Protein AF-A0AAD7EPQ6-F1 (afdb_monomer)

Mean predicted aligned error: 10.12 Å

Sequence (137 aa):
PHADTSFTVAHSDVWVNGLWFTSLMLSLTTALLAVLAKQWLRQYSSFIAGSARERALIRQFRYVSFDKWGVQLIIGLLPAILHLSLFLFMAGLAVFLYALNHTIATVVASIAGCLLGTYIMTIVLPILAIGCPYRTP

InterPro domains:
  IPR045338 Domain of unknown function DUF6535 [PF20153] (4-98)

Organism: NCBI:txid1033008

Foldseek 3Di:
DDPPPPPDDDPLVVLLVVLLVLLVVLLVVLVVLVVVLVVVVVVLPPDDDDDPVVVVVSVVVVVVVCVVVVSVVSNVCSVVSNVVSVLSNLVSVLSVVVVVPVVVSVVSVVVSVVVVVVVVCVVCVVVVDVDDPPPDD

Radius of gyration: 23.03 Å; Cα contacts (8 Å, |Δi|>4): 67; chains: 1; bounding box: 44×51×75 Å

Secondary structure (DSSP, 8-state):
----------HHHHHHHHHHHHHHHHHHHHHHHHHHHHHHHHHHTS---S-HHHHHHHHHHHHHHHHHTTHHHHHHHHHHHHHHHHHHHHHHHHHHHHHH-HHHHHHHHHHHHHHHHHHHHHHHHHHH-TT-TT---

Solvent-accessible surface area (backbone atoms only — not comparable to full-atom values): 7707 Å² total; per-residue (Å²): 135,85,81,82,77,74,84,74,76,57,69,65,57,58,51,29,50,51,29,39,54,50,16,48,53,38,37,50,52,31,53,52,52,50,52,52,50,52,50,52,51,51,66,69,65,52,87,79,86,73,55,75,67,54,55,50,52,50,52,50,53,50,51,55,48,34,62,75,68,42,52,60,56,54,62,65,42,36,62,56,47,36,51,50,17,53,52,35,34,51,52,21,50,28,59,54,28,47,78,75,38,56,71,60,16,51,56,54,44,50,55,51,49,52,54,49,50,56,52,50,44,68,65,47,48,66,74,77,35,97,81,48,88,81,65,75,131

Structure (mmCIF, N/CA/C/O backbone):
data_AF-A0AAD7EPQ6-F1
#
_entry.id   AF-A0AAD7EPQ6-F1
#
loop_
_atom_site.group_PDB
_atom_site.id
_atom_site.type_symbol
_atom_site.label_atom_id
_atom_site.label_alt_id
_atom_site.label_comp_id
_atom_site.label_asym_id
_atom_site.label_entity_id
_atom_site.label_seq_id
_atom_site.pdbx_PDB_ins_code
_atom_site.Cartn_x
_atom_site.Cartn_y
_atom_site.Cartn_z
_atom_site.occupancy
_atom_site.B_iso_or_equiv
_atom_site.auth_seq_id
_atom_site.auth_comp_id
_atom_site.auth_asym_id
_atom_site.auth_atom_id
_atom_site.pdbx_PDB_model_num
ATOM 1 N N . PRO A 1 1 ? 22.090 29.165 -37.213 1.00 44.59 1 PRO A N 1
ATOM 2 C CA . PRO A 1 1 ? 21.056 28.118 -37.055 1.00 44.59 1 PRO A CA 1
ATOM 3 C C . PRO A 1 1 ? 21.104 27.550 -35.630 1.00 44.59 1 PRO A C 1
ATOM 5 O O . PRO A 1 1 ? 21.937 26.703 -35.330 1.00 44.59 1 PRO A O 1
ATOM 8 N N . HIS A 1 2 ? 20.275 28.094 -34.739 1.00 51.00 2 HIS A N 1
ATOM 9 C CA . HIS A 1 2 ? 20.080 27.528 -33.407 1.00 51.00 2 HIS A CA 1
ATOM 10 C C . HIS A 1 2 ? 19.144 26.332 -33.566 1.00 51.00 2 HIS A C 1
ATOM 12 O O . HIS A 1 2 ? 17.988 26.493 -33.945 1.00 51.00 2 HIS A O 1
ATOM 18 N N . ALA A 1 3 ? 19.684 25.126 -33.408 1.00 56.03 3 ALA A N 1
ATOM 19 C CA . ALA A 1 3 ? 18.868 23.930 -33.320 1.00 56.03 3 ALA A CA 1
ATOM 20 C C . ALA A 1 3 ? 18.212 23.942 -31.938 1.00 56.03 3 ALA A C 1
ATOM 22 O O . ALA A 1 3 ? 18.872 23.655 -30.941 1.00 56.03 3 ALA A O 1
ATOM 23 N N . ASP A 1 4 ? 16.935 24.311 -31.882 1.00 56.75 4 ASP A N 1
ATOM 24 C CA . ASP A 1 4 ? 16.113 24.103 -30.697 1.00 56.75 4 ASP A CA 1
ATOM 25 C C . ASP A 1 4 ? 15.931 22.593 -30.516 1.00 56.75 4 ASP A C 1
ATOM 27 O O . ASP A 1 4 ? 15.044 21.962 -31.096 1.00 56.75 4 ASP A O 1
ATOM 31 N N . THR A 1 5 ? 16.815 21.978 -29.733 1.00 57.34 5 THR A N 1
ATOM 32 C CA . THR A 1 5 ? 16.608 20.629 -29.207 1.00 57.34 5 THR A CA 1
ATOM 33 C C . THR A 1 5 ? 15.467 20.709 -28.206 1.00 57.34 5 THR A C 1
ATOM 35 O O . THR A 1 5 ? 15.680 20.930 -27.013 1.00 57.34 5 THR A O 1
ATOM 38 N N . SER A 1 6 ? 14.239 20.598 -28.707 1.00 59.88 6 SER A N 1
ATOM 39 C CA . SER A 1 6 ? 13.060 20.438 -27.867 1.00 59.88 6 SER A CA 1
ATOM 40 C C . SER A 1 6 ? 13.285 19.233 -26.948 1.00 59.88 6 SER A C 1
ATOM 42 O O . SER A 1 6 ? 13.433 18.094 -27.388 1.00 59.88 6 SER A O 1
ATOM 44 N N . PHE A 1 7 ? 13.397 19.505 -25.647 1.00 62.28 7 PHE A N 1
ATOM 45 C CA . PHE A 1 7 ? 13.463 18.478 -24.616 1.00 62.28 7 PHE A CA 1
ATOM 46 C C . PHE A 1 7 ? 12.108 17.766 -24.571 1.00 62.28 7 PHE A C 1
ATOM 48 O O . PHE A 1 7 ? 11.176 18.203 -23.898 1.00 62.28 7 PHE A O 1
ATOM 55 N N . THR A 1 8 ? 11.978 16.679 -25.323 1.00 63.88 8 THR A N 1
ATOM 56 C CA . THR A 1 8 ? 10.817 15.791 -25.239 1.00 63.88 8 THR A CA 1
ATOM 57 C C . THR A 1 8 ? 11.029 14.844 -24.067 1.00 63.88 8 THR A C 1
ATOM 59 O O . THR A 1 8 ? 11.850 13.932 -24.142 1.00 63.88 8 THR A O 1
ATOM 62 N N . VAL A 1 9 ? 10.313 15.073 -22.965 1.00 68.19 9 VAL A N 1
ATOM 63 C CA . VAL A 1 9 ? 10.252 14.108 -21.858 1.00 68.19 9 VAL A CA 1
ATOM 64 C C . VAL A 1 9 ? 9.681 12.805 -22.413 1.00 68.19 9 VAL A C 1
ATOM 66 O O . VAL A 1 9 ? 8.633 12.822 -23.064 1.00 68.19 9 VAL A O 1
ATOM 69 N N . ALA A 1 10 ? 10.357 11.678 -22.186 1.00 79.00 10 ALA A N 1
ATOM 70 C CA . ALA A 1 10 ? 9.831 10.394 -22.617 1.00 79.00 10 ALA A CA 1
ATOM 71 C C . ALA A 1 10 ? 8.501 10.147 -21.892 1.00 79.00 10 ALA A C 1
ATOM 73 O O . ALA A 1 10 ? 8.413 10.282 -20.673 1.00 79.00 10 ALA A O 1
ATOM 74 N N . HIS A 1 11 ? 7.442 9.790 -22.626 1.00 79.69 11 HIS A N 1
ATOM 75 C CA . HIS A 1 11 ? 6.121 9.554 -22.029 1.00 79.69 11 HIS A CA 1
ATOM 76 C C . HIS A 1 11 ? 6.175 8.546 -20.865 1.00 79.69 11 HIS A C 1
ATOM 78 O O . HIS A 1 11 ? 5.432 8.696 -19.897 1.00 79.69 11 HIS A O 1
ATOM 84 N N . SER A 1 12 ? 7.084 7.566 -20.924 1.00 82.94 12 SER A N 1
ATOM 85 C CA . SER A 1 12 ? 7.366 6.617 -19.841 1.00 82.94 12 SER A CA 1
ATOM 86 C C . SER A 1 12 ? 7.728 7.296 -18.521 1.00 82.94 12 SER A C 1
ATOM 88 O O . SER A 1 12 ? 7.265 6.856 -17.473 1.00 82.94 12 SER A O 1
ATOM 90 N N . ASP A 1 13 ? 8.490 8.387 -18.557 1.00 86.75 13 ASP A N 1
ATOM 91 C CA . ASP A 1 13 ? 8.983 9.066 -17.357 1.00 86.75 13 ASP A CA 1
ATOM 92 C C . ASP A 1 13 ? 7.839 9.755 -16.614 1.00 86.75 13 ASP A C 1
ATOM 94 O O . ASP A 1 13 ? 7.785 9.733 -15.384 1.00 86.75 13 ASP A O 1
ATOM 98 N N . VAL A 1 14 ? 6.877 10.318 -17.351 1.00 89.94 14 VAL A N 1
ATOM 99 C CA . VAL A 1 14 ? 5.667 10.915 -16.766 1.00 89.94 14 VAL A CA 1
ATOM 100 C C . VAL A 1 14 ? 4.832 9.844 -16.063 1.00 89.94 14 VAL A C 1
ATOM 102 O O . VAL A 1 14 ? 4.399 10.050 -14.929 1.00 89.94 14 VAL A O 1
ATOM 105 N N . TRP A 1 15 ? 4.650 8.680 -16.694 1.00 89.88 15 TRP A N 1
ATOM 106 C CA . TRP A 1 15 ? 3.910 7.560 -16.105 1.00 89.88 15 TRP A CA 1
ATOM 107 C C . TRP A 1 15 ? 4.598 6.987 -14.864 1.00 89.88 15 TRP A C 1
ATOM 109 O O . TRP A 1 15 ? 3.935 6.788 -13.847 1.00 89.88 15 TRP A O 1
ATOM 119 N N . VAL A 1 16 ? 5.915 6.760 -14.913 1.00 92.81 16 VAL A N 1
ATOM 120 C CA . VAL A 1 16 ? 6.694 6.245 -13.772 1.00 92.81 16 VAL A CA 1
ATOM 121 C C . VAL A 1 16 ? 6.594 7.197 -12.584 1.00 92.81 16 VAL A C 1
ATOM 123 O O . VAL A 1 16 ? 6.219 6.774 -11.490 1.00 92.81 16 VAL A O 1
ATOM 126 N N . ASN A 1 17 ? 6.845 8.490 -12.803 1.00 93.44 17 ASN A N 1
ATOM 127 C CA . ASN A 1 17 ? 6.755 9.490 -11.741 1.00 93.44 17 ASN A CA 1
ATOM 128 C C . ASN A 1 17 ? 5.329 9.611 -11.195 1.00 93.44 17 ASN A C 1
ATOM 130 O O . ASN A 1 17 ? 5.140 9.641 -9.980 1.00 93.44 17 ASN A O 1
ATOM 134 N N . GLY A 1 18 ? 4.315 9.622 -12.065 1.00 94.25 18 GLY A N 1
ATOM 135 C CA . GLY A 1 18 ? 2.912 9.662 -11.651 1.00 94.25 18 GLY A CA 1
ATOM 136 C C . GLY A 1 18 ? 2.526 8.473 -10.767 1.00 94.25 18 GLY A C 1
ATOM 137 O O . GLY A 1 18 ? 1.927 8.660 -9.704 1.00 94.25 18 GLY A O 1
ATOM 138 N N . LEU A 1 19 ? 2.919 7.256 -11.157 1.00 93.81 19 LEU A N 1
ATOM 139 C CA . LEU A 1 19 ? 2.677 6.033 -10.384 1.00 93.81 19 LEU A CA 1
ATOM 140 C C . LEU A 1 19 ? 3.395 6.070 -9.032 1.00 93.81 19 LEU A C 1
ATOM 142 O O . LEU A 1 19 ? 2.786 5.775 -8.001 1.00 93.81 19 LEU A O 1
ATOM 146 N N . TRP A 1 20 ? 4.661 6.486 -9.013 1.00 96.44 20 TRP A N 1
ATOM 147 C CA . TRP A 1 20 ? 5.441 6.590 -7.783 1.00 96.44 20 TRP A CA 1
ATOM 148 C C . TRP A 1 20 ? 4.888 7.643 -6.827 1.00 96.44 20 TRP A C 1
ATOM 150 O O . TRP A 1 20 ? 4.614 7.311 -5.675 1.00 96.44 20 TRP A O 1
ATOM 160 N N . PHE A 1 21 ? 4.632 8.873 -7.274 1.00 96.19 21 PHE A N 1
ATOM 161 C CA . PHE A 1 21 ? 4.069 9.906 -6.398 1.00 96.19 21 PHE A CA 1
ATOM 162 C C . PHE A 1 21 ? 2.698 9.512 -5.852 1.00 96.19 21 PHE A C 1
ATOM 164 O O . PHE A 1 21 ? 2.448 9.681 -4.659 1.00 96.19 21 PHE A O 1
ATOM 171 N N . THR A 1 22 ? 1.841 8.912 -6.680 1.00 96.81 22 THR A N 1
ATOM 172 C CA . THR A 1 22 ? 0.535 8.409 -6.230 1.00 96.81 22 THR A CA 1
ATOM 173 C C . THR A 1 22 ? 0.702 7.319 -5.171 1.00 96.81 22 THR A C 1
ATOM 175 O O . THR A 1 22 ? 0.070 7.385 -4.117 1.00 96.81 22 THR A O 1
ATOM 178 N N . SER A 1 23 ? 1.596 6.348 -5.395 1.00 97.44 23 SER A N 1
ATOM 179 C CA . SER A 1 23 ? 1.881 5.296 -4.409 1.00 97.44 23 SER A CA 1
ATOM 180 C C . SER A 1 23 ? 2.396 5.865 -3.081 1.00 97.44 23 SER A C 1
ATOM 182 O O . SER A 1 23 ? 1.931 5.483 -2.006 1.00 97.44 23 SER A O 1
ATOM 184 N N . LEU A 1 24 ? 3.289 6.854 -3.132 1.00 97.06 24 LEU A N 1
ATOM 185 C CA . LEU A 1 24 ? 3.827 7.509 -1.945 1.00 97.06 24 LEU A CA 1
ATOM 186 C C . LEU A 1 24 ? 2.737 8.270 -1.187 1.00 97.06 24 LEU A C 1
ATOM 188 O O . LEU A 1 24 ? 2.600 8.089 0.020 1.00 97.06 24 LEU A O 1
ATOM 192 N N . MET A 1 25 ? 1.903 9.051 -1.874 1.00 98.00 25 MET A N 1
ATOM 193 C CA . MET A 1 25 ? 0.797 9.772 -1.234 1.00 98.00 25 MET A CA 1
ATOM 194 C C . MET A 1 25 ? -0.198 8.825 -0.557 1.00 98.00 25 MET A C 1
ATOM 196 O O . MET A 1 25 ? -0.615 9.076 0.577 1.00 98.00 25 MET A O 1
ATOM 200 N N . LEU A 1 26 ? -0.547 7.712 -1.208 1.00 96.56 26 LEU A N 1
ATOM 201 C CA . LEU A 1 26 ? -1.437 6.700 -0.634 1.00 96.56 26 LEU A CA 1
ATOM 202 C C . LEU A 1 26 ? -0.819 6.014 0.590 1.00 96.56 26 LEU A C 1
ATOM 204 O O . LEU A 1 26 ? -1.497 5.859 1.608 1.00 96.56 26 LEU A O 1
ATOM 208 N N . SER A 1 27 ? 0.461 5.639 0.529 1.00 97.75 27 SER A N 1
ATOM 209 C CA . SER A 1 27 ? 1.153 5.006 1.662 1.00 97.75 27 SER A CA 1
ATOM 210 C C . SER A 1 27 ? 1.280 5.948 2.863 1.00 97.75 27 SER A C 1
ATOM 212 O O . SER A 1 27 ? 0.986 5.544 3.988 1.00 97.75 27 SER A O 1
ATOM 214 N N . LEU A 1 28 ? 1.611 7.224 2.636 1.00 97.56 28 LEU A N 1
ATOM 215 C CA . LEU A 1 28 ? 1.683 8.244 3.685 1.00 97.56 28 LEU A CA 1
ATOM 216 C C . LEU A 1 28 ? 0.313 8.517 4.307 1.00 97.56 28 LEU A C 1
ATOM 218 O O . LEU A 1 28 ? 0.190 8.563 5.530 1.00 97.56 28 LEU A O 1
ATOM 222 N N . THR A 1 29 ? -0.724 8.634 3.478 1.00 96.38 29 THR A N 1
ATOM 223 C CA . THR A 1 29 ? -2.106 8.804 3.945 1.00 96.38 29 THR A CA 1
ATOM 224 C C . THR A 1 29 ? -2.534 7.611 4.795 1.00 96.38 29 THR A C 1
ATOM 226 O O . THR A 1 29 ? -3.091 7.781 5.879 1.00 96.38 29 THR A O 1
ATOM 229 N N . THR A 1 30 ? -2.207 6.395 4.357 1.00 96.56 30 THR A N 1
ATOM 230 C CA . THR A 1 30 ? -2.490 5.172 5.115 1.00 96.56 30 THR A CA 1
ATOM 231 C C . THR A 1 30 ? -1.743 5.146 6.445 1.00 96.56 30 THR A C 1
ATOM 233 O O . THR A 1 30 ? -2.339 4.845 7.476 1.00 96.56 30 THR A O 1
ATOM 236 N N . ALA A 1 31 ? -0.456 5.500 6.460 1.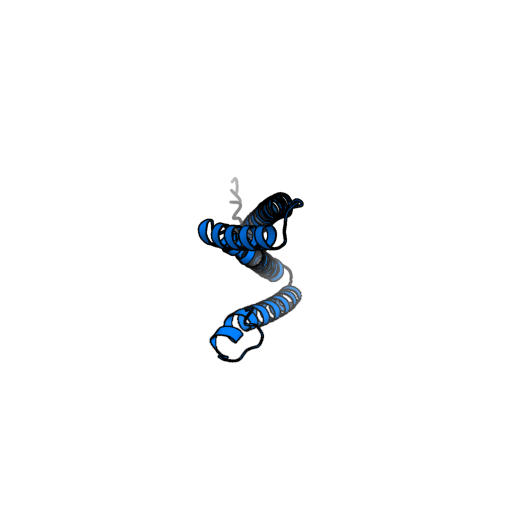00 96.81 31 ALA A N 1
ATOM 237 C CA . ALA A 1 31 ? 0.333 5.566 7.686 1.00 96.81 31 ALA A CA 1
ATOM 238 C C . ALA A 1 31 ? -0.243 6.589 8.678 1.00 96.81 31 ALA A C 1
ATOM 240 O O . ALA A 1 31 ? -0.385 6.286 9.864 1.00 96.81 31 ALA A O 1
ATOM 241 N N . LEU A 1 32 ? -0.642 7.769 8.194 1.00 95.69 32 LEU A N 1
ATOM 242 C CA . LEU A 1 32 ? -1.274 8.803 9.010 1.00 95.69 32 LEU A CA 1
ATOM 243 C C . LEU A 1 32 ? -2.589 8.307 9.623 1.00 95.69 32 LEU A C 1
ATOM 245 O O . LEU A 1 32 ? -2.780 8.389 10.838 1.00 95.69 32 LEU A O 1
ATOM 249 N N . LEU A 1 33 ? -3.475 7.742 8.802 1.00 92.75 33 LEU A N 1
ATOM 250 C CA . LEU A 1 33 ? -4.751 7.198 9.263 1.00 92.75 33 LEU A CA 1
ATOM 251 C C . LEU A 1 33 ? -4.554 6.025 10.236 1.00 92.75 33 LEU A C 1
ATOM 253 O O . LEU A 1 33 ? -5.285 5.921 11.218 1.00 92.75 33 LEU A O 1
ATOM 257 N N . ALA A 1 34 ? -3.540 5.179 10.034 1.00 92.56 34 ALA A N 1
ATOM 258 C CA . ALA A 1 34 ? -3.198 4.097 10.955 1.00 92.56 34 ALA A CA 1
ATOM 259 C C . ALA A 1 34 ? -2.731 4.622 12.321 1.00 92.56 34 ALA A C 1
ATOM 261 O O . ALA A 1 34 ? -3.105 4.074 13.361 1.00 92.56 34 ALA A O 1
ATOM 262 N N . VAL A 1 35 ? -1.945 5.702 12.343 1.00 94.94 35 VAL A N 1
ATOM 263 C CA . VAL A 1 35 ? -1.530 6.364 13.588 1.00 94.94 35 VAL A CA 1
ATOM 264 C C . VAL A 1 35 ? -2.738 6.953 14.316 1.00 94.94 35 VAL A C 1
ATOM 266 O O . VAL A 1 35 ? -2.881 6.709 15.517 1.00 94.94 35 VAL A O 1
ATOM 269 N N . LEU A 1 36 ? -3.629 7.654 13.608 1.00 90.38 36 LEU A N 1
ATOM 270 C CA . LEU A 1 36 ? -4.869 8.196 14.179 1.00 90.38 36 LEU A CA 1
ATOM 271 C C . LEU A 1 36 ? -5.766 7.082 14.729 1.00 90.38 36 LE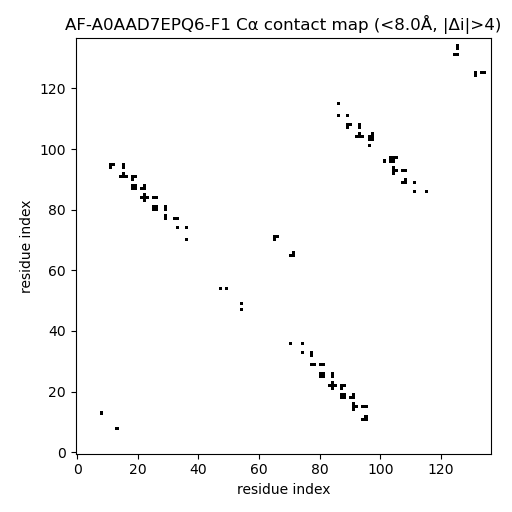U A C 1
ATOM 273 O O . LEU A 1 36 ? -6.176 7.135 15.887 1.00 90.38 36 LEU A O 1
ATOM 277 N N . ALA A 1 37 ? -5.976 6.013 13.962 1.00 87.69 37 ALA A N 1
ATOM 278 C CA . ALA A 1 37 ? -6.728 4.846 14.408 1.00 87.69 37 ALA A CA 1
ATOM 279 C C . ALA A 1 37 ? -6.123 4.220 15.671 1.00 87.69 37 ALA A C 1
ATOM 281 O O . ALA A 1 37 ? -6.837 3.899 16.623 1.00 87.69 37 ALA A O 1
ATOM 282 N N . LYS A 1 38 ? -4.792 4.099 15.734 1.00 85.31 38 LYS A N 1
ATOM 283 C CA . LYS A 1 38 ? -4.086 3.605 16.923 1.00 85.31 38 LYS A CA 1
ATOM 284 C C . LYS A 1 38 ? -4.255 4.534 18.128 1.00 85.31 38 LYS A C 1
ATOM 286 O O . LYS A 1 38 ? -4.278 4.054 19.262 1.00 85.31 38 LYS A O 1
ATOM 291 N N . GLN A 1 39 ? -4.328 5.847 17.917 1.00 87.62 39 GLN A N 1
ATOM 292 C CA . GLN A 1 39 ? -4.602 6.818 18.981 1.00 87.62 39 GLN A CA 1
ATOM 293 C C . GLN A 1 39 ? -6.040 6.685 19.489 1.00 87.62 39 GLN A C 1
ATOM 295 O O . GLN A 1 39 ? -6.235 6.566 20.698 1.00 87.62 39 GLN A O 1
ATOM 300 N N . TRP A 1 40 ? -7.026 6.600 18.591 1.00 83.44 40 TRP A N 1
ATOM 301 C CA . TRP A 1 40 ? -8.427 6.374 18.955 1.00 83.44 40 TRP A CA 1
ATOM 302 C C . TRP A 1 40 ? -8.600 5.081 19.747 1.00 83.44 40 TRP A C 1
ATOM 304 O O . TRP A 1 40 ? -9.212 5.095 20.811 1.00 83.44 40 TRP A O 1
ATOM 314 N N . LEU A 1 41 ? -7.999 3.980 19.282 1.00 79.44 41 LEU A N 1
ATOM 315 C CA . LEU A 1 41 ? -8.052 2.686 19.964 1.00 79.44 41 LEU A CA 1
ATOM 316 C C . LEU A 1 41 ? -7.432 2.737 21.362 1.00 79.44 41 LEU A C 1
ATOM 318 O O . LEU A 1 41 ? -8.009 2.172 22.287 1.00 79.44 41 LEU A O 1
ATOM 322 N N . ARG A 1 42 ? -6.300 3.433 21.532 1.00 81.06 42 ARG A N 1
ATOM 323 C CA . ARG A 1 42 ? -5.656 3.607 22.844 1.00 81.06 42 ARG A CA 1
ATOM 324 C C . ARG A 1 42 ? -6.497 4.431 23.808 1.00 81.06 42 ARG A C 1
ATOM 326 O O . ARG A 1 42 ? -6.653 4.025 24.956 1.00 81.06 42 ARG A O 1
ATOM 333 N N . GLN A 1 43 ? -7.052 5.550 23.344 1.00 77.06 43 GLN A N 1
ATOM 334 C CA . GLN A 1 43 ? -7.937 6.385 24.160 1.00 77.06 43 GLN A CA 1
ATOM 335 C C . GLN A 1 43 ? -9.182 5.604 24.580 1.00 77.06 43 GLN A C 1
ATOM 337 O O . GLN A 1 43 ? -9.635 5.672 25.713 1.00 77.06 43 GLN A O 1
ATOM 342 N N . TYR A 1 44 ? -9.712 4.814 23.660 1.00 66.69 44 TYR A N 1
ATOM 343 C CA . TYR A 1 44 ? -10.884 3.993 23.877 1.00 66.69 44 TYR A CA 1
ATOM 344 C C . TYR A 1 44 ? -10.600 2.802 24.809 1.00 66.69 44 TYR A C 1
ATOM 346 O O . TYR A 1 44 ? -11.463 2.425 25.598 1.00 66.69 44 TYR A O 1
ATOM 354 N N . SER A 1 45 ? -9.401 2.206 24.772 1.00 65.94 45 SER A N 1
ATOM 355 C CA . SER A 1 45 ? -8.990 1.094 25.644 1.00 65.94 45 SER A CA 1
ATOM 356 C C . SER A 1 45 ? -8.498 1.513 27.030 1.00 65.94 45 SER A C 1
ATOM 358 O O . SER A 1 45 ? -8.065 0.640 27.782 1.00 65.94 45 SER A O 1
ATOM 360 N N . SER A 1 46 ? -8.530 2.803 27.377 1.00 73.56 46 SER A N 1
ATOM 361 C CA . SER A 1 46 ? -8.159 3.254 28.720 1.00 73.56 46 SER A CA 1
ATOM 362 C C . SER A 1 46 ? -8.989 2.526 29.783 1.00 73.56 46 SER A C 1
ATOM 364 O O . SER A 1 46 ? -10.168 2.237 29.566 1.00 73.56 46 SER A O 1
ATOM 366 N N . PHE A 1 47 ? -8.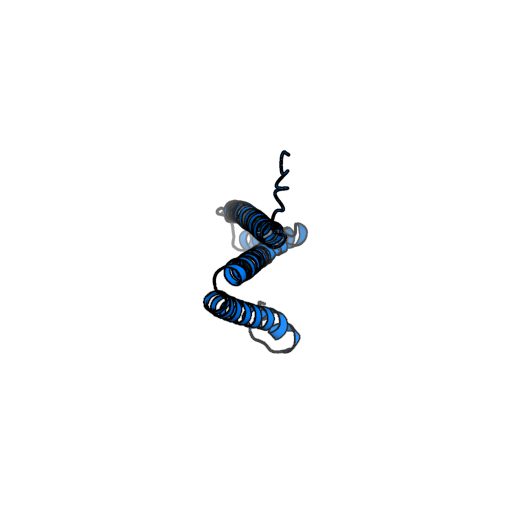356 2.203 30.910 1.00 59.84 47 PHE A N 1
ATOM 367 C CA . PHE A 1 47 ? -8.900 1.335 31.953 1.00 59.84 47 PHE A CA 1
ATOM 368 C C . PHE A 1 47 ? -10.298 1.778 32.415 1.00 59.84 47 PHE A C 1
ATOM 370 O O . PHE A 1 47 ? -10.499 2.927 32.801 1.00 59.84 47 PHE A O 1
ATOM 377 N N . ILE A 1 48 ? -11.257 0.850 32.394 1.00 62.25 48 ILE A N 1
ATOM 378 C CA . ILE A 1 48 ? -12.620 1.069 32.889 1.00 62.25 48 ILE A CA 1
ATOM 379 C C . ILE A 1 48 ? -12.723 0.388 34.252 1.00 62.25 48 ILE A C 1
ATOM 381 O O . ILE A 1 48 ? -12.809 -0.840 34.333 1.00 62.25 48 ILE A O 1
ATOM 385 N N . ALA A 1 49 ? -12.707 1.181 35.322 1.00 62.38 49 ALA A N 1
ATOM 386 C CA . ALA A 1 49 ? -13.076 0.706 36.650 1.00 62.38 49 ALA A CA 1
ATOM 387 C C . ALA A 1 49 ? -14.598 0.476 36.701 1.00 62.38 49 ALA A C 1
ATOM 389 O O . ALA A 1 49 ? -15.360 1.297 36.198 1.00 62.38 49 ALA A O 1
ATOM 390 N N . GLY A 1 50 ? -15.042 -0.649 37.268 1.00 68.94 50 GLY A N 1
ATOM 391 C CA . GLY A 1 50 ? -16.469 -0.961 37.389 1.00 68.94 50 GLY A CA 1
ATOM 392 C C . GLY A 1 50 ? -16.779 -2.454 37.483 1.00 68.94 50 GLY A C 1
ATOM 393 O O . GLY A 1 50 ? -15.915 -3.315 37.278 1.00 68.94 50 GLY A O 1
ATOM 394 N N . SER A 1 51 ? -18.037 -2.759 37.788 1.00 80.38 51 SER A N 1
ATOM 395 C CA . SER A 1 51 ? -18.610 -4.105 37.891 1.00 80.38 51 SER A CA 1
ATOM 396 C C . SER A 1 51 ? -18.608 -4.856 36.547 1.00 80.38 51 SER A C 1
ATOM 398 O O . SER A 1 51 ? -18.481 -4.269 35.471 1.00 80.38 51 SER A O 1
ATOM 400 N N . ALA A 1 52 ? -18.778 -6.185 36.573 1.00 79.00 52 ALA A N 1
ATOM 401 C CA . ALA A 1 52 ? -18.828 -6.999 35.349 1.00 79.00 52 ALA A CA 1
ATOM 402 C C . ALA A 1 52 ? -19.925 -6.541 34.362 1.00 79.00 52 ALA A C 1
ATOM 404 O O . ALA A 1 52 ? -19.718 -6.575 33.148 1.00 79.00 52 ALA A O 1
ATOM 405 N N . ARG A 1 53 ? -21.056 -6.050 34.886 1.00 79.88 53 ARG A N 1
ATOM 406 C CA . ARG A 1 53 ? -22.180 -5.522 34.101 1.00 79.88 53 ARG A CA 1
ATOM 407 C C . ARG A 1 53 ? -21.831 -4.209 33.395 1.00 79.88 53 ARG A C 1
ATOM 409 O O . ARG A 1 53 ? -22.155 -4.054 32.221 1.00 79.88 53 ARG A O 1
ATOM 416 N N . GLU A 1 54 ? -21.129 -3.297 34.065 1.00 73.69 54 GLU A N 1
ATOM 417 C CA . GLU A 1 54 ? -20.676 -2.032 33.462 1.00 73.69 54 GLU A CA 1
ATOM 418 C C . GLU A 1 54 ? -19.654 -2.273 32.353 1.00 73.69 54 GLU A C 1
ATOM 420 O O . GLU A 1 54 ? -19.756 -1.677 31.282 1.00 73.69 54 GLU A O 1
ATOM 425 N N . ARG A 1 55 ? -18.728 -3.222 32.543 1.00 76.31 55 ARG A N 1
ATOM 426 C CA . ARG A 1 55 ? -17.774 -3.606 31.490 1.00 76.31 55 ARG A CA 1
ATOM 427 C C . ARG A 1 55 ? -18.473 -4.171 30.248 1.00 76.31 55 ARG A C 1
ATOM 429 O O . ARG A 1 55 ? -18.066 -3.851 29.131 1.00 76.31 55 ARG A O 1
ATOM 436 N N . ALA A 1 56 ? -19.525 -4.973 30.426 1.00 78.19 56 ALA A N 1
ATOM 437 C CA . ALA A 1 56 ? -20.308 -5.528 29.321 1.00 78.19 56 ALA A CA 1
ATOM 438 C C . ALA A 1 56 ? -21.099 -4.446 28.561 1.00 78.19 56 ALA A C 1
ATOM 440 O O . ALA A 1 56 ? -21.029 -4.389 27.334 1.00 78.19 56 ALA A O 1
ATOM 441 N N . LEU A 1 57 ? -21.782 -3.546 29.277 1.00 76.25 57 LEU A N 1
ATOM 442 C CA . LEU A 1 57 ? -22.527 -2.433 28.672 1.00 76.25 57 LEU A CA 1
ATOM 443 C C . LEU A 1 57 ? -21.611 -1.467 27.928 1.00 76.25 57 LEU A C 1
ATOM 445 O O . LEU A 1 57 ? -21.922 -1.064 26.809 1.00 76.25 57 LEU A O 1
ATOM 449 N N . ILE A 1 58 ? -20.459 -1.140 28.516 1.00 71.19 58 ILE A N 1
ATOM 450 C CA . ILE A 1 58 ? -19.492 -0.266 27.866 1.00 71.19 58 ILE A CA 1
ATOM 451 C C . ILE A 1 58 ? -18.975 -0.938 26.601 1.00 71.19 58 ILE A C 1
ATOM 453 O O . ILE A 1 58 ? -19.003 -0.281 25.576 1.00 71.19 58 ILE A O 1
ATOM 457 N N . ARG A 1 59 ? -18.613 -2.231 26.607 1.00 73.25 59 ARG A N 1
ATOM 458 C CA . ARG A 1 59 ? -18.199 -2.968 25.392 1.00 73.25 59 ARG A CA 1
ATOM 459 C C . ARG A 1 59 ? -19.273 -2.968 24.294 1.00 73.25 59 ARG A C 1
ATOM 461 O O . ARG A 1 59 ? -18.932 -2.777 23.129 1.00 73.25 59 ARG A O 1
ATOM 468 N N . GLN A 1 60 ? -20.545 -3.128 24.658 1.00 73.94 60 GLN A N 1
ATOM 469 C CA . GLN A 1 60 ? -21.677 -3.080 23.724 1.00 73.94 60 GLN A CA 1
ATOM 470 C C . GLN A 1 60 ? -21.851 -1.676 23.122 1.00 73.94 60 GLN A C 1
ATOM 472 O O . GLN A 1 60 ? -21.918 -1.525 21.906 1.00 73.94 60 GLN A O 1
ATOM 477 N N . PHE A 1 61 ? -21.856 -0.632 23.955 1.00 65.56 61 PHE A N 1
ATOM 478 C CA . PHE A 1 61 ? -21.954 0.766 23.514 1.00 65.56 61 PHE A CA 1
ATOM 479 C C . PHE A 1 61 ? -20.785 1.155 22.603 1.00 65.56 61 PHE A C 1
ATOM 481 O O . PHE A 1 61 ? -20.935 1.862 21.608 1.00 65.56 61 PHE A O 1
ATOM 488 N N . ARG A 1 62 ? -19.609 0.633 22.943 1.00 67.94 62 ARG A N 1
ATOM 489 C CA . ARG A 1 62 ? -18.347 0.737 22.224 1.00 67.94 62 ARG A CA 1
ATOM 490 C C . ARG A 1 62 ? -18.453 0.099 20.830 1.00 67.94 62 ARG A C 1
ATOM 492 O O . ARG A 1 62 ? -18.088 0.772 19.869 1.00 67.94 62 ARG A O 1
ATOM 499 N N . TYR A 1 63 ? -18.993 -1.111 20.706 1.00 69.06 63 TYR A N 1
ATOM 500 C CA . TYR A 1 63 ? -19.251 -1.768 19.418 1.00 69.06 63 TYR A CA 1
ATOM 501 C C . TYR A 1 63 ? -20.268 -0.991 18.565 1.00 69.06 63 TYR A C 1
ATOM 503 O O . TYR A 1 63 ? -19.981 -0.658 17.420 1.00 69.06 63 TYR A O 1
ATOM 511 N N . VAL A 1 64 ? -21.397 -0.585 19.158 1.00 68.81 64 VAL A N 1
ATOM 512 C CA . VAL A 1 64 ? -22.439 0.212 18.479 1.00 68.81 64 VAL A CA 1
ATOM 513 C C . VAL A 1 64 ? -21.901 1.564 18.000 1.00 68.81 64 VAL A C 1
ATOM 515 O O . VAL A 1 64 ? -22.244 2.030 16.918 1.00 68.81 64 VAL A O 1
ATOM 518 N N . SER A 1 65 ? -21.022 2.198 18.777 1.00 65.06 65 SER A N 1
ATOM 519 C CA . SER A 1 65 ? -20.371 3.449 18.377 1.00 65.06 65 SER A CA 1
ATOM 520 C C . SER A 1 65 ? -19.323 3.233 17.278 1.00 65.06 65 SER A C 1
ATOM 522 O O . SER A 1 65 ? -19.176 4.086 16.411 1.00 65.06 65 SER A O 1
ATOM 524 N N . PHE A 1 66 ? -18.611 2.104 17.271 1.00 67.25 66 PHE A N 1
ATOM 525 C CA . PHE A 1 66 ? -17.655 1.770 16.205 1.00 67.25 66 PHE A CA 1
ATOM 526 C C . PHE A 1 66 ? -18.334 1.534 14.855 1.00 67.25 66 PHE A C 1
ATOM 528 O O . PHE A 1 66 ? -17.795 1.956 13.830 1.00 67.25 66 PHE A O 1
ATOM 535 N N . ASP A 1 67 ? -19.515 0.919 14.881 1.00 68.06 67 ASP A N 1
ATOM 536 C CA . ASP A 1 67 ? -20.369 0.719 13.712 1.00 68.06 67 ASP A CA 1
ATOM 537 C C . ASP A 1 67 ? -20.968 2.053 13.230 1.00 68.06 67 ASP A C 1
ATOM 539 O O . ASP A 1 67 ? -20.791 2.448 12.079 1.00 68.06 67 ASP A O 1
ATOM 543 N N . LYS A 1 68 ? -21.543 2.841 14.151 1.00 72.44 68 LYS A N 1
ATOM 544 C CA . LYS A 1 68 ? -22.183 4.130 13.834 1.00 72.44 68 LYS A CA 1
ATOM 545 C C . LYS A 1 68 ? -21.237 5.167 13.215 1.00 72.44 68 LYS A C 1
ATOM 547 O O . LYS A 1 68 ? -21.679 5.978 12.407 1.00 72.44 68 LYS A O 1
ATOM 552 N N . TRP A 1 69 ? -19.962 5.174 13.607 1.00 69.50 69 TRP A N 1
ATOM 553 C CA . TRP A 1 69 ? -18.963 6.135 13.116 1.00 69.50 69 TRP A CA 1
ATOM 554 C C . TRP A 1 69 ? -18.046 5.566 12.019 1.00 69.50 69 TRP A C 1
ATOM 556 O O . TRP A 1 69 ? -17.125 6.254 11.583 1.00 69.50 69 TRP A O 1
ATOM 566 N N . GLY A 1 70 ? -18.258 4.320 11.576 1.00 76.00 70 GLY A N 1
ATOM 567 C CA . GLY A 1 70 ? -17.488 3.711 10.484 1.00 76.00 70 GLY A CA 1
ATOM 568 C C . GLY A 1 70 ? -15.998 3.496 10.781 1.00 76.00 70 GLY A C 1
ATOM 569 O O . GLY A 1 70 ? -15.212 3.256 9.866 1.00 76.00 70 GLY A O 1
ATOM 570 N N . VAL A 1 71 ? -15.572 3.553 12.047 1.00 78.81 71 VAL A N 1
ATOM 571 C CA . VAL A 1 71 ? -14.154 3.409 12.430 1.00 78.81 71 VAL A CA 1
ATOM 572 C C . VAL A 1 71 ? -13.623 2.025 12.048 1.00 78.81 71 VAL A C 1
ATOM 574 O O . VAL A 1 71 ? -12.482 1.896 11.609 1.00 78.81 71 VAL A O 1
ATOM 577 N N . GLN A 1 72 ? -14.463 0.992 12.147 1.00 77.25 72 GLN A N 1
ATOM 578 C CA . GLN A 1 72 ? -14.113 -0.365 11.726 1.00 77.25 72 GLN A CA 1
ATOM 579 C C . GLN A 1 72 ? -13.882 -0.463 10.211 1.00 77.25 72 GLN A C 1
ATOM 581 O O . GLN A 1 72 ? -12.962 -1.161 9.786 1.00 77.25 72 GLN A O 1
ATOM 586 N N . LEU A 1 73 ? -14.644 0.290 9.410 1.00 79.44 73 LEU A N 1
ATOM 587 C CA . LEU A 1 73 ? -14.436 0.385 7.966 1.00 79.44 73 LEU A CA 1
ATOM 588 C C . LEU A 1 73 ? -13.115 1.095 7.647 1.00 79.44 73 LEU A C 1
ATOM 590 O O . LEU A 1 73 ? -12.335 0.583 6.853 1.00 79.44 73 LEU A O 1
ATOM 594 N N . ILE A 1 74 ? -12.821 2.224 8.304 1.00 83.94 74 ILE A N 1
ATOM 595 C CA . ILE A 1 74 ? -11.552 2.949 8.117 1.00 83.94 74 ILE A CA 1
ATOM 596 C C . ILE A 1 74 ? -10.369 2.028 8.430 1.00 83.94 74 ILE A C 1
ATOM 598 O O . ILE A 1 74 ? -9.473 1.884 7.603 1.00 83.94 74 ILE A O 1
ATOM 602 N N . ILE A 1 75 ? -10.385 1.359 9.590 1.00 85.69 75 ILE A N 1
ATOM 603 C CA . ILE A 1 75 ? -9.309 0.449 10.012 1.00 85.69 75 ILE A CA 1
ATOM 604 C C . ILE A 1 75 ? -9.187 -0.748 9.064 1.00 85.69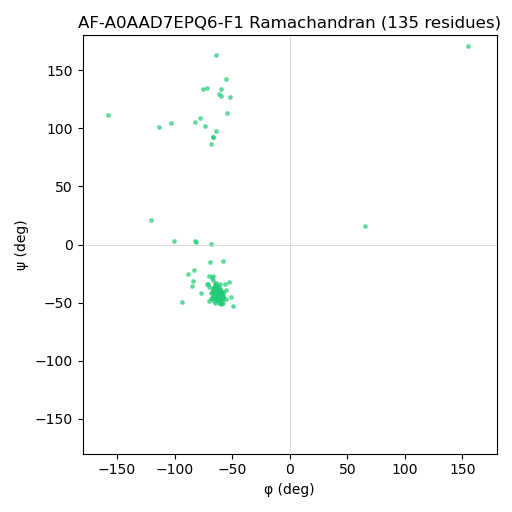 75 ILE A C 1
ATOM 606 O O . ILE A 1 75 ? -8.072 -1.145 8.733 1.00 85.69 75 ILE A O 1
ATOM 610 N N . GLY A 1 76 ? -10.313 -1.302 8.610 1.00 84.06 76 GLY A N 1
ATOM 611 C CA . GLY A 1 76 ? -10.344 -2.411 7.656 1.00 84.06 76 GLY A CA 1
ATOM 612 C C . GLY A 1 76 ?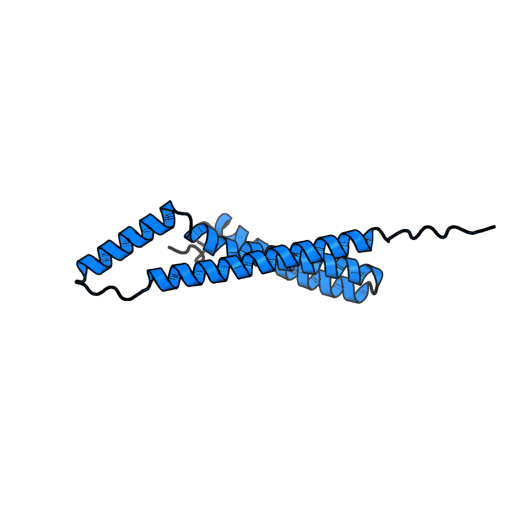 -9.845 -2.036 6.257 1.00 84.06 76 GLY A C 1
ATOM 613 O O . GLY A 1 76 ? -9.283 -2.884 5.569 1.00 84.06 76 GLY A O 1
ATOM 614 N N . LEU A 1 77 ? -9.993 -0.773 5.845 1.00 86.81 77 LEU A N 1
ATOM 615 C CA . LEU A 1 77 ? -9.517 -0.272 4.552 1.00 86.81 77 LEU A CA 1
ATOM 616 C C . LEU A 1 77 ? -8.034 0.111 4.555 1.00 86.81 77 LEU A C 1
ATOM 618 O O . LEU A 1 77 ? -7.423 0.098 3.488 1.00 86.81 77 LEU A O 1
ATOM 622 N N . LEU A 1 78 ? -7.430 0.404 5.716 1.00 90.94 78 LEU A N 1
ATOM 623 C CA . LEU A 1 78 ? -6.006 0.763 5.808 1.00 90.94 78 LEU A CA 1
ATOM 624 C C . LEU A 1 78 ? -5.097 -0.232 5.064 1.00 90.94 78 LEU A C 1
ATOM 626 O O . LEU A 1 78 ? -4.335 0.204 4.199 1.00 90.94 78 LEU A O 1
ATOM 630 N N . PRO A 1 79 ? -5.169 -1.557 5.311 1.00 89.94 79 PRO A N 1
ATOM 631 C CA . PRO A 1 79 ? -4.298 -2.499 4.616 1.00 89.94 79 PRO A CA 1
ATOM 632 C C . PRO A 1 79 ? -4.580 -2.538 3.113 1.00 89.94 79 PRO A C 1
ATOM 634 O O . PRO A 1 79 ? -3.654 -2.701 2.329 1.00 89.94 79 PRO A O 1
ATOM 637 N N . ALA A 1 80 ? -5.836 -2.362 2.690 1.00 88.75 80 ALA A N 1
ATOM 638 C CA . ALA A 1 80 ? -6.198 -2.360 1.275 1.00 88.75 80 ALA A CA 1
ATOM 639 C C . ALA A 1 80 ? -5.573 -1.172 0.528 1.00 88.75 80 ALA A C 1
ATOM 641 O O . ALA A 1 80 ? -4.979 -1.362 -0.533 1.00 88.75 80 ALA A O 1
ATOM 642 N N . ILE A 1 81 ? -5.631 0.034 1.105 1.00 91.25 81 ILE A N 1
ATOM 643 C CA . ILE A 1 81 ? -5.000 1.229 0.522 1.00 91.25 81 ILE A CA 1
ATOM 644 C C . ILE A 1 81 ? -3.472 1.060 0.486 1.00 91.25 81 ILE A C 1
ATOM 646 O O . ILE A 1 81 ? -2.838 1.400 -0.516 1.00 91.25 81 ILE A O 1
ATOM 650 N N . LEU A 1 82 ? -2.876 0.465 1.529 1.00 94.94 82 LEU A N 1
ATOM 651 C CA . LEU A 1 82 ? -1.442 0.168 1.549 1.00 94.94 82 LEU A CA 1
ATOM 652 C C . LEU A 1 82 ? -1.045 -0.821 0.445 1.00 94.94 82 LEU A C 1
ATOM 654 O O . LEU A 1 82 ? -0.091 -0.566 -0.287 1.00 94.94 82 LEU A O 1
ATOM 658 N N . HIS A 1 83 ? -1.775 -1.927 0.286 1.00 92.31 83 HIS A N 1
ATOM 659 C CA . HIS A 1 83 ? -1.501 -2.899 -0.774 1.00 92.31 83 HIS A CA 1
ATOM 660 C C . HIS A 1 83 ? -1.667 -2.278 -2.162 1.00 92.31 83 HIS A C 1
ATOM 662 O O . HIS A 1 83 ? -0.819 -2.487 -3.024 1.00 92.31 83 HIS A O 1
ATOM 668 N N . LEU A 1 84 ? -2.698 -1.454 -2.369 1.00 91.88 84 LEU A N 1
ATOM 669 C CA . LEU A 1 84 ? -2.868 -0.710 -3.616 1.00 91.88 84 LEU A CA 1
ATOM 670 C C . LEU A 1 84 ? -1.650 0.177 -3.908 1.00 91.88 84 LEU A C 1
ATOM 672 O O . LEU A 1 84 ? -1.140 0.167 -5.028 1.00 91.88 84 LEU A O 1
ATOM 676 N N . SER A 1 85 ? -1.143 0.895 -2.899 1.00 95.81 85 SER A N 1
ATOM 677 C CA . SER A 1 85 ? 0.069 1.708 -3.045 1.00 95.81 85 SER A CA 1
ATOM 678 C C . SER A 1 85 ? 1.289 0.869 -3.439 1.00 95.81 85 SER A C 1
ATOM 680 O O . SER A 1 85 ? 2.033 1.248 -4.341 1.00 95.81 85 SER A O 1
ATOM 682 N N . LEU A 1 86 ? 1.446 -0.318 -2.847 1.00 94.19 86 LEU A N 1
ATOM 683 C CA . LEU A 1 86 ? 2.520 -1.250 -3.179 1.00 94.19 86 LEU A CA 1
ATOM 684 C C . LEU A 1 86 ? 2.427 -1.731 -4.635 1.00 94.19 86 LEU A C 1
ATOM 686 O O . LEU A 1 86 ? 3.434 -1.741 -5.341 1.00 94.19 86 LEU A 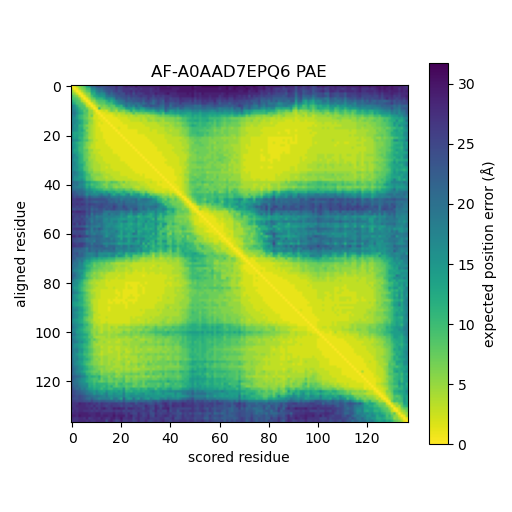O 1
ATOM 690 N N . PHE A 1 87 ? 1.232 -2.096 -5.106 1.00 92.81 87 PHE A N 1
ATOM 691 C CA . PHE A 1 87 ? 1.037 -2.539 -6.490 1.00 92.81 87 PHE A CA 1
ATOM 692 C C . PHE A 1 87 ? 1.272 -1.411 -7.502 1.00 92.81 87 PHE A C 1
ATOM 694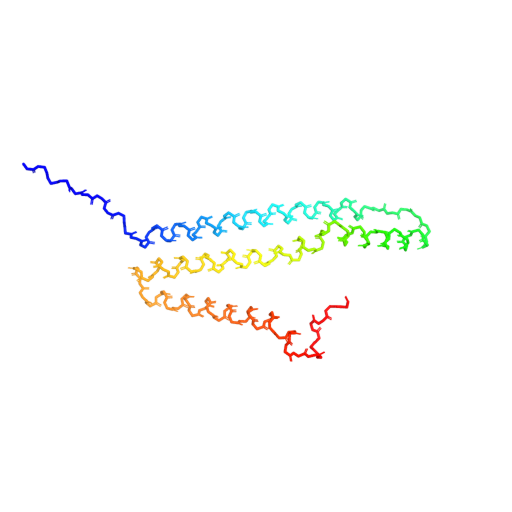 O O . PHE A 1 87 ? 1.902 -1.648 -8.531 1.00 92.81 87 PHE A O 1
ATOM 701 N N . LEU A 1 88 ? 0.849 -0.179 -7.195 1.00 93.25 88 LEU A N 1
ATOM 702 C CA . LEU A 1 88 ? 1.156 1.011 -8.002 1.00 93.25 88 LEU A CA 1
ATOM 703 C C . LEU A 1 88 ? 2.666 1.257 -8.101 1.00 93.25 88 LEU A C 1
ATOM 705 O O . LEU A 1 88 ? 3.183 1.499 -9.192 1.00 93.25 88 LEU A O 1
ATOM 709 N N . PHE A 1 89 ? 3.383 1.147 -6.979 1.00 94.69 89 PHE A N 1
ATOM 710 C CA . PHE A 1 89 ? 4.839 1.278 -6.952 1.00 94.69 89 PHE A CA 1
ATOM 711 C C . PHE A 1 89 ? 5.511 0.213 -7.822 1.00 94.69 89 PHE A C 1
ATOM 713 O O . PHE A 1 89 ? 6.391 0.522 -8.626 1.00 94.69 89 PHE A O 1
ATOM 720 N N . MET A 1 90 ? 5.057 -1.034 -7.700 1.00 92.38 90 MET A N 1
ATOM 721 C CA . MET A 1 90 ? 5.594 -2.160 -8.455 1.00 92.38 90 MET A CA 1
ATOM 722 C C . MET A 1 90 ? 5.326 -2.034 -9.961 1.00 92.38 90 MET A C 1
ATOM 724 O O . MET A 1 90 ? 6.199 -2.350 -10.766 1.00 92.38 90 MET A O 1
ATOM 728 N N . ALA A 1 91 ? 4.161 -1.512 -10.352 1.00 92.12 91 ALA A N 1
ATOM 729 C CA . ALA A 1 91 ? 3.854 -1.199 -11.745 1.00 92.12 91 ALA A CA 1
ATOM 730 C C . ALA A 1 91 ? 4.793 -0.114 -12.298 1.00 92.12 91 ALA A C 1
ATOM 732 O O . ALA A 1 91 ? 5.378 -0.297 -13.365 1.00 92.12 91 ALA A O 1
ATOM 733 N N . GLY A 1 92 ? 5.002 0.975 -11.549 1.00 92.25 92 GLY A N 1
ATOM 734 C CA . GLY A 1 92 ? 5.965 2.018 -11.921 1.00 92.25 92 GLY A CA 1
ATOM 735 C C . GLY A 1 92 ? 7.390 1.474 -12.039 1.00 92.25 92 GLY A C 1
ATOM 736 O O . GLY A 1 92 ? 8.092 1.778 -13.001 1.00 92.25 92 GLY A O 1
ATOM 737 N N . LEU A 1 93 ? 7.791 0.595 -11.114 1.00 92.31 93 LEU A N 1
ATOM 738 C CA . LEU A 1 93 ? 9.088 -0.079 -11.143 1.00 92.31 93 LEU A CA 1
ATOM 739 C C . LEU A 1 93 ? 9.241 -0.986 -12.374 1.00 92.31 93 LEU A C 1
ATOM 741 O O . LEU A 1 93 ? 10.289 -0.963 -13.010 1.00 92.31 93 LEU A O 1
ATOM 745 N N . ALA A 1 94 ? 8.211 -1.749 -12.745 1.00 90.81 94 ALA A N 1
ATOM 746 C CA . ALA A 1 94 ? 8.239 -2.603 -13.931 1.00 90.81 94 ALA A CA 1
ATOM 747 C C . ALA A 1 94 ? 8.361 -1.786 -15.229 1.00 90.81 94 ALA A C 1
ATOM 749 O O . ALA A 1 94 ? 9.161 -2.143 -16.090 1.00 90.81 94 ALA A O 1
ATOM 750 N N . VAL A 1 95 ? 7.625 -0.673 -15.353 1.00 90.38 95 VAL A N 1
ATOM 751 C CA . VAL A 1 95 ? 7.721 0.240 -16.510 1.00 90.38 95 VAL A CA 1
ATOM 752 C C . VAL A 1 95 ? 9.110 0.872 -16.594 1.00 90.38 95 VAL A C 1
ATOM 754 O O . VAL A 1 95 ? 9.711 0.891 -17.666 1.00 90.38 95 VAL A O 1
ATOM 757 N N . PHE A 1 96 ? 9.651 1.332 -15.464 1.00 90.88 96 PHE A N 1
ATOM 758 C CA . PHE A 1 96 ? 11.003 1.886 -15.393 1.00 90.88 96 PHE A CA 1
ATOM 759 C C . PHE A 1 96 ? 12.065 0.854 -15.796 1.00 90.88 96 PHE A C 1
ATOM 761 O O . PHE A 1 96 ? 12.924 1.119 -16.637 1.00 90.88 96 PHE A O 1
ATOM 768 N N . LEU A 1 97 ? 11.983 -0.355 -15.236 1.00 91.56 97 LEU A N 1
ATOM 769 C CA . LEU A 1 97 ? 12.920 -1.431 -15.539 1.00 91.56 97 LEU A CA 1
ATOM 770 C C . LEU A 1 97 ? 12.792 -1.922 -16.974 1.00 91.56 97 LEU A C 1
ATOM 772 O O . LEU A 1 97 ? 13.794 -2.340 -17.536 1.00 91.56 97 LEU A O 1
ATOM 776 N N . TYR A 1 98 ? 11.610 -1.867 -17.587 1.00 89.56 98 TYR A N 1
ATOM 777 C CA . TYR A 1 98 ? 11.436 -2.278 -18.980 1.00 89.56 98 TYR A CA 1
ATOM 778 C C . TYR A 1 98 ? 12.320 -1.455 -19.923 1.00 89.56 98 TYR A C 1
ATOM 780 O O . TYR A 1 98 ? 12.918 -2.014 -20.839 1.00 89.56 98 TYR A O 1
ATOM 788 N N . ALA A 1 99 ? 12.439 -0.148 -19.668 1.00 87.12 99 ALA A N 1
ATOM 789 C CA . ALA A 1 99 ? 13.307 0.740 -20.437 1.00 87.12 99 ALA A CA 1
ATOM 790 C C . ALA A 1 99 ? 14.806 0.482 -20.183 1.00 87.12 99 ALA A C 1
ATOM 792 O O . ALA A 1 99 ? 15.625 0.740 -21.061 1.00 87.12 99 ALA A O 1
ATOM 793 N N . LEU A 1 100 ? 15.166 -0.034 -19.002 1.00 89.31 100 LEU A N 1
ATOM 794 C CA . LEU A 1 100 ? 16.557 -0.245 -18.592 1.00 89.31 100 LEU A CA 1
ATOM 795 C C . LEU A 1 100 ? 17.080 -1.657 -18.907 1.00 89.31 100 LEU A C 1
ATOM 797 O O . LEU A 1 100 ? 18.175 -1.821 -19.438 1.00 89.31 100 LEU A O 1
ATOM 801 N N . ASN A 1 101 ? 16.325 -2.690 -18.532 1.00 92.31 101 ASN A N 1
ATOM 802 C CA . ASN A 1 101 ? 16.667 -4.094 -18.713 1.00 92.31 101 ASN A CA 1
ATOM 803 C C . ASN A 1 101 ? 15.413 -4.985 -18.692 1.00 92.31 101 ASN A C 1
ATOM 805 O O . ASN A 1 101 ? 14.797 -5.224 -17.648 1.00 92.31 101 ASN A O 1
ATOM 809 N N . HIS A 1 102 ? 15.097 -5.562 -19.848 1.00 91.56 102 HIS A N 1
ATOM 810 C CA . HIS A 1 102 ? 13.903 -6.381 -20.034 1.00 91.56 102 HIS A CA 1
ATOM 811 C C . HIS A 1 102 ? 13.892 -7.667 -19.179 1.00 91.56 102 HIS A C 1
ATOM 813 O O . HIS A 1 102 ? 12.843 -8.083 -18.681 1.00 91.56 102 HIS A O 1
ATOM 819 N N . THR A 1 103 ? 15.053 -8.277 -18.928 1.00 92.56 103 THR A N 1
ATOM 820 C CA . THR A 1 103 ? 15.167 -9.475 -18.078 1.00 92.56 103 THR A CA 1
ATOM 821 C C . THR A 1 103 ? 14.822 -9.157 -16.626 1.00 92.56 103 THR A C 1
ATOM 823 O O . THR A 1 103 ? 14.048 -9.869 -15.995 1.00 92.56 103 THR A O 1
ATOM 826 N N . ILE A 1 104 ? 15.341 -8.053 -16.085 1.00 91.88 104 ILE A N 1
ATOM 827 C CA . ILE A 1 104 ? 15.029 -7.650 -14.706 1.00 91.88 104 ILE A CA 1
ATOM 828 C C . ILE A 1 104 ? 13.553 -7.244 -14.601 1.00 91.88 104 ILE A C 1
ATOM 830 O O . ILE A 1 104 ? 12.873 -7.634 -13.652 1.00 91.88 104 ILE A O 1
ATOM 834 N N . ALA A 1 105 ? 13.032 -6.525 -15.600 1.00 92.00 105 ALA A N 1
ATOM 835 C CA . ALA A 1 105 ? 11.631 -6.113 -15.643 1.00 92.00 105 ALA A CA 1
ATOM 836 C C . ALA A 1 105 ? 10.667 -7.307 -15.595 1.00 92.00 105 ALA A C 1
ATOM 838 O O . ALA A 1 105 ? 9.710 -7.294 -14.824 1.00 92.00 105 ALA A O 1
ATOM 839 N N . THR A 1 106 ? 10.934 -8.354 -16.379 1.00 91.00 106 THR A N 1
ATOM 840 C CA . THR A 1 106 ? 10.099 -9.567 -16.415 1.00 91.00 106 THR A CA 1
ATOM 841 C C . THR A 1 106 ? 10.140 -10.341 -15.100 1.00 91.00 106 THR A C 1
ATOM 843 O O . THR A 1 106 ? 9.088 -10.751 -14.608 1.00 91.00 106 THR A O 1
ATOM 846 N N . VAL A 1 107 ? 11.314 -10.476 -14.474 1.00 93.69 107 VAL A N 1
ATOM 847 C CA . VAL A 1 107 ? 11.440 -11.091 -13.141 1.00 93.69 107 VAL A CA 1
ATOM 848 C C . VAL A 1 107 ? 10.613 -10.318 -12.113 1.00 93.69 107 VAL A C 1
ATOM 850 O O . VAL A 1 107 ? 9.771 -10.911 -11.437 1.00 93.69 107 VAL A O 1
ATOM 853 N N . VAL A 1 108 ? 10.775 -8.995 -12.034 1.00 91.56 108 VAL A N 1
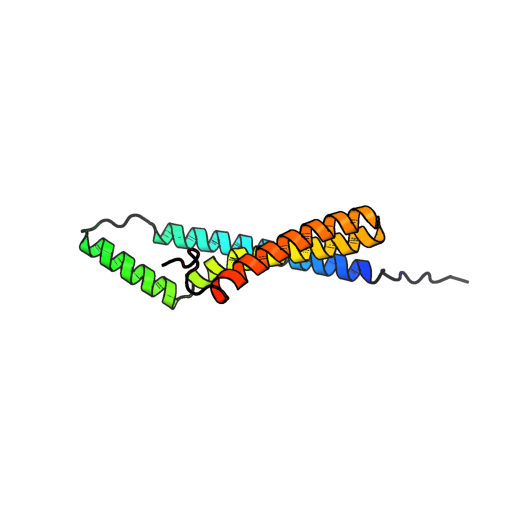ATOM 854 C CA . VAL A 1 108 ? 10.030 -8.149 -11.086 1.00 91.56 108 VAL A CA 1
ATOM 855 C C . VAL A 1 108 ? 8.521 -8.206 -11.348 1.00 91.56 108 VAL A C 1
ATOM 857 O O . VAL A 1 108 ? 7.743 -8.393 -10.412 1.00 91.56 108 VAL A O 1
ATOM 860 N N . ALA A 1 109 ? 8.098 -8.124 -12.612 1.00 91.75 109 ALA A N 1
ATOM 861 C CA . ALA A 1 109 ? 6.691 -8.209 -12.994 1.00 91.75 109 ALA A CA 1
ATOM 862 C C . ALA A 1 109 ? 6.071 -9.576 -12.659 1.00 91.75 109 ALA A C 1
ATOM 864 O O . ALA A 1 109 ? 4.925 -9.629 -12.217 1.00 91.75 109 ALA A O 1
ATOM 865 N N . SER A 1 110 ? 6.817 -10.677 -12.811 1.00 92.75 110 SER A N 1
ATOM 866 C CA . SER A 1 110 ? 6.327 -12.016 -12.457 1.00 92.75 110 SER A CA 1
ATOM 867 C C . SER A 1 110 ? 6.081 -12.161 -10.953 1.00 92.75 110 SER A C 1
ATOM 869 O O . SER A 1 110 ? 5.020 -12.632 -10.546 1.00 92.75 110 SER A O 1
ATOM 871 N N . ILE A 1 111 ? 7.003 -11.670 -10.118 1.00 92.00 111 ILE A N 1
ATOM 872 C CA . ILE A 1 111 ? 6.854 -11.669 -8.656 1.00 92.00 111 ILE A CA 1
ATOM 873 C C . ILE A 1 111 ? 5.644 -10.817 -8.255 1.00 92.00 111 ILE A C 1
ATOM 875 O O . ILE A 1 111 ? 4.808 -11.256 -7.464 1.00 92.00 111 ILE A O 1
ATOM 879 N N . ALA A 1 112 ? 5.517 -9.624 -8.841 1.00 90.38 112 ALA A N 1
ATOM 880 C CA . ALA A 1 112 ? 4.386 -8.728 -8.622 1.00 90.38 112 ALA A CA 1
ATOM 881 C C . ALA A 1 112 ? 3.047 -9.381 -8.991 1.00 90.38 112 ALA A C 1
ATOM 883 O O . ALA A 1 112 ? 2.092 -9.317 -8.219 1.00 90.38 112 ALA A O 1
ATOM 884 N N . GLY A 1 113 ? 2.995 -10.037 -10.153 1.00 91.06 113 GLY A N 1
ATOM 885 C CA . GLY A 1 113 ? 1.818 -10.745 -10.646 1.00 91.06 113 GLY A CA 1
ATOM 886 C C . GLY A 1 113 ? 1.419 -11.911 -9.748 1.00 91.06 113 GLY A C 1
ATOM 887 O O . GLY A 1 113 ? 0.243 -12.049 -9.424 1.00 91.06 113 GLY A O 1
ATOM 888 N N . CYS A 1 114 ? 2.384 -12.703 -9.270 1.00 92.50 114 CYS A N 1
ATOM 889 C CA . CYS A 1 114 ? 2.130 -13.776 -8.307 1.00 92.50 114 CYS A CA 1
ATOM 890 C C . CYS A 1 114 ? 1.530 -13.238 -7.000 1.00 92.50 114 CYS A C 1
ATOM 892 O O . CYS A 1 114 ? 0.538 -13.779 -6.516 1.00 92.50 114 CYS A O 1
ATOM 894 N N . LEU A 1 115 ? 2.088 -12.155 -6.450 1.00 89.69 115 LEU A N 1
ATOM 895 C CA . LEU A 1 115 ? 1.567 -11.509 -5.238 1.00 89.69 115 LEU A CA 1
ATOM 896 C C . LEU A 1 115 ? 0.169 -10.913 -5.446 1.00 89.69 115 LEU A C 1
ATOM 898 O O . LEU A 1 115 ? -0.686 -11.009 -4.569 1.00 89.69 115 LEU A O 1
ATOM 902 N N . LEU A 1 116 ? -0.090 -10.313 -6.609 1.00 88.38 116 LEU A N 1
ATOM 903 C CA . LEU A 1 116 ? -1.418 -9.806 -6.946 1.00 88.38 116 LEU A CA 1
ATOM 904 C C . LEU A 1 116 ? -2.424 -10.952 -7.096 1.00 88.38 116 LEU A C 1
ATOM 906 O O . LEU A 1 116 ? -3.548 -10.851 -6.614 1.00 88.38 116 LEU A O 1
ATOM 910 N N . GLY A 1 117 ? -2.011 -12.060 -7.712 1.00 87.50 117 GLY A N 1
ATOM 911 C CA . GLY A 1 117 ? -2.828 -13.260 -7.858 1.00 87.50 117 GLY A CA 1
ATOM 912 C C . GLY A 1 117 ? -3.223 -13.859 -6.510 1.00 87.50 117 GLY A C 1
ATOM 913 O O . GLY A 1 117 ? -4.401 -14.140 -6.291 1.00 87.50 117 GLY A O 1
ATOM 914 N N . THR A 1 118 ? -2.276 -13.993 -5.574 1.00 86.06 118 THR A N 1
ATOM 915 C CA . THR A 1 118 ? -2.580 -14.471 -4.214 1.00 86.06 118 THR A CA 1
ATOM 916 C C . THR A 1 118 ? -3.474 -13.494 -3.452 1.00 86.06 118 THR A C 1
ATOM 918 O O . THR A 1 118 ? -4.388 -13.933 -2.755 1.00 86.06 118 THR A O 1
ATOM 921 N N . TYR A 1 119 ? -3.281 -12.183 -3.630 1.00 83.94 119 TYR A N 1
ATOM 922 C CA . TYR A 1 119 ? -4.139 -11.147 -3.046 1.00 83.94 119 TYR A CA 1
ATOM 923 C C . TYR A 1 119 ? -5.578 -11.186 -3.588 1.00 83.94 119 TYR A C 1
ATOM 925 O O . TYR A 1 119 ? -6.536 -11.138 -2.821 1.00 83.94 119 TYR A O 1
ATOM 933 N N . ILE A 1 120 ? -5.765 -11.328 -4.902 1.00 83.75 120 ILE A N 1
ATOM 934 C CA . ILE A 1 120 ? -7.102 -11.469 -5.498 1.00 83.75 120 ILE A CA 1
ATOM 935 C C . ILE A 1 120 ? -7.748 -12.778 -5.038 1.00 83.75 120 ILE A C 1
ATOM 937 O O . ILE A 1 120 ? -8.927 -12.783 -4.686 1.00 83.75 120 ILE A O 1
ATOM 941 N N . MET A 1 121 ? -6.987 -13.876 -4.978 1.00 84.56 121 MET A N 1
ATOM 942 C CA . MET A 1 121 ? -7.474 -15.145 -4.433 1.00 84.56 121 MET A CA 1
ATOM 943 C C . MET A 1 121 ? -8.011 -14.975 -3.014 1.00 84.56 121 MET A C 1
ATOM 945 O O . MET A 1 121 ? -9.112 -15.439 -2.750 1.00 84.56 121 MET A O 1
ATOM 949 N N . THR A 1 122 ? -7.302 -14.291 -2.111 1.00 79.69 122 THR A N 1
ATOM 950 C CA . THR A 1 122 ? -7.774 -14.127 -0.724 1.00 79.69 122 THR A CA 1
ATOM 951 C C . THR A 1 122 ? -9.041 -13.274 -0.616 1.00 79.69 122 THR A C 1
ATOM 953 O O . THR A 1 122 ? -9.839 -13.503 0.290 1.00 79.69 122 THR A O 1
ATOM 956 N N . ILE A 1 123 ? -9.276 -12.355 -1.559 1.00 79.88 123 ILE A N 1
ATOM 957 C CA . ILE A 1 123 ? -10.515 -11.561 -1.648 1.00 79.88 123 ILE A CA 1
ATOM 958 C C . ILE A 1 123 ? -11.674 -12.373 -2.241 1.00 79.88 123 ILE A C 1
ATOM 960 O O . ILE A 1 123 ? -12.804 -12.275 -1.768 1.00 79.88 123 ILE A O 1
ATOM 964 N N . VAL A 1 124 ? -11.415 -13.171 -3.279 1.00 77.75 124 VAL A N 1
ATOM 965 C CA . VAL A 1 124 ? -12.451 -13.900 -4.033 1.00 77.75 124 VAL A CA 1
ATOM 966 C C . VAL A 1 124 ? -12.830 -15.229 -3.369 1.00 77.75 124 VAL A C 1
ATOM 968 O O . VAL A 1 124 ? -13.987 -15.643 -3.432 1.00 77.75 124 VAL A O 1
ATOM 971 N N . LEU A 1 125 ? -11.894 -15.893 -2.686 1.00 74.38 125 LEU A N 1
ATOM 972 C CA . LEU A 1 125 ? -12.110 -17.163 -1.981 1.00 74.38 125 LEU A CA 1
ATOM 973 C C . LEU A 1 125 ? -13.325 -17.147 -1.023 1.00 74.38 125 LEU A C 1
ATOM 975 O O . LEU A 1 125 ? -14.127 -18.081 -1.098 1.00 74.38 125 LEU A O 1
ATOM 979 N N . PRO A 1 126 ? -13.545 -16.116 -0.180 1.00 65.94 126 PRO A N 1
ATOM 980 C CA . PRO A 1 126 ? -14.737 -16.046 0.670 1.00 65.94 126 PRO A CA 1
ATOM 981 C C . PRO A 1 126 ? -16.055 -15.805 -0.091 1.00 65.94 126 PRO A C 1
ATOM 983 O O . PRO A 1 126 ? -17.119 -16.027 0.480 1.00 65.94 126 PRO A O 1
ATOM 986 N N . ILE A 1 127 ? -16.013 -15.387 -1.363 1.00 68.38 127 ILE A N 1
ATOM 987 C CA . ILE A 1 127 ? -17.202 -15.198 -2.217 1.00 68.38 127 ILE A CA 1
ATOM 988 C C . ILE A 1 127 ? -17.611 -16.523 -2.880 1.00 68.38 127 ILE A C 1
ATOM 990 O O . ILE A 1 127 ? -18.797 -16.798 -3.038 1.00 68.38 127 ILE A O 1
ATOM 994 N N . LEU A 1 128 ? -16.635 -17.361 -3.246 1.00 69.00 128 LEU A N 1
ATOM 995 C CA . LEU A 1 128 ? -16.875 -18.625 -3.954 1.00 69.00 128 LEU A CA 1
ATOM 996 C C . LEU A 1 128 ? -17.133 -19.815 -3.016 1.00 69.00 128 LEU A C 1
ATOM 998 O O . LEU A 1 128 ? -17.791 -20.774 -3.416 1.00 69.00 128 LEU A O 1
ATOM 1002 N N . ALA A 1 129 ? -16.644 -19.771 -1.773 1.00 61.47 129 ALA A N 1
ATOM 1003 C CA . ALA A 1 129 ? -16.792 -20.857 -0.808 1.00 61.47 129 ALA A CA 1
ATOM 1004 C C . ALA A 1 129 ? -17.677 -20.448 0.383 1.00 61.47 129 ALA A C 1
ATOM 1006 O O . ALA A 1 129 ? -17.212 -19.842 1.347 1.00 61.47 129 ALA A O 1
ATOM 1007 N N . ILE A 1 130 ? -18.944 -20.880 0.357 1.00 56.72 130 ILE A N 1
ATOM 1008 C CA . ILE A 1 130 ? -19.961 -20.659 1.410 1.00 56.72 130 ILE A CA 1
ATOM 1009 C C . ILE A 1 130 ? -19.530 -21.223 2.794 1.00 56.72 130 ILE A C 1
ATOM 1011 O O . ILE A 1 130 ? -20.100 -20.845 3.815 1.00 56.72 130 ILE A O 1
ATOM 1015 N N . GLY A 1 131 ? -18.487 -22.066 2.857 1.00 55.84 131 GLY A N 1
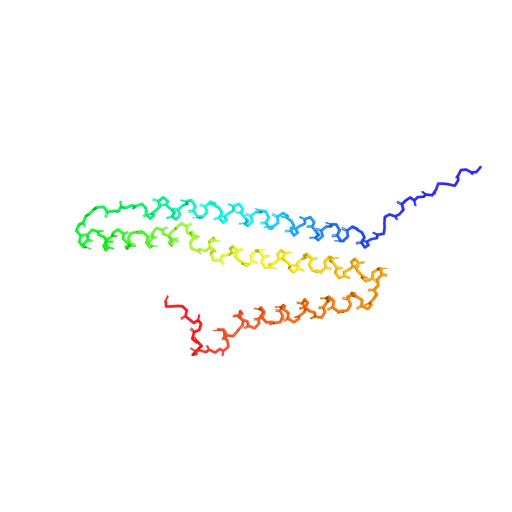ATOM 1016 C CA . GLY A 1 131 ? -17.949 -22.681 4.084 1.00 55.84 131 GLY A CA 1
ATOM 1017 C C . GLY A 1 131 ? -16.477 -22.374 4.411 1.00 55.84 131 GLY A C 1
ATOM 1018 O O . GLY A 1 131 ? -15.846 -23.163 5.110 1.00 55.84 131 GLY A O 1
ATOM 1019 N N . CYS A 1 132 ? -15.886 -21.292 3.890 1.00 49.69 132 CYS A N 1
ATOM 1020 C CA . CYS A 1 132 ? -14.463 -20.999 4.112 1.00 49.69 132 CYS A CA 1
ATOM 1021 C C . CYS A 1 132 ? -14.181 -20.454 5.540 1.00 49.69 132 CYS A C 1
ATOM 1023 O O . CYS A 1 132 ? -14.864 -19.523 5.975 1.00 49.69 132 CYS A O 1
ATOM 1025 N N . PRO A 1 133 ? -13.147 -20.945 6.259 1.00 54.75 133 PRO A N 1
ATOM 1026 C CA . PRO A 1 133 ? -12.829 -20.560 7.646 1.00 54.75 133 PRO A CA 1
ATOM 1027 C C . PRO A 1 133 ? -12.320 -19.114 7.818 1.00 54.75 133 PRO A C 1
ATOM 1029 O O . PRO A 1 133 ? -12.051 -18.688 8.936 1.00 54.75 133 PRO A O 1
ATOM 1032 N N . TYR A 1 134 ? -12.215 -18.344 6.729 1.00 47.41 134 TYR A N 1
ATOM 1033 C CA . TYR A 1 134 ? -11.911 -16.908 6.741 1.00 47.41 134 TYR A CA 1
ATOM 1034 C C . TYR A 1 134 ? -13.130 -16.015 7.028 1.00 47.41 134 TYR A C 1
ATOM 1036 O O . TYR A 1 134 ? -12.992 -14.792 7.058 1.00 47.41 134 TYR A O 1
ATOM 1044 N N . ARG A 1 135 ? -14.318 -16.590 7.281 1.00 42.75 135 ARG A N 1
ATOM 1045 C CA . ARG A 1 135 ? -15.394 -15.863 7.969 1.00 42.75 135 ARG A CA 1
ATOM 1046 C C . ARG A 1 135 ? -14.922 -15.544 9.386 1.00 42.75 135 ARG A C 1
ATOM 1048 O O . ARG A 1 135 ? -15.002 -16.380 10.281 1.00 42.75 135 ARG A O 1
ATOM 1055 N N . THR A 1 136 ? -14.425 -14.332 9.594 1.00 39.00 136 THR A N 1
ATOM 1056 C CA . THR A 1 136 ? -14.392 -13.766 10.942 1.00 39.00 136 THR A CA 1
ATOM 1057 C C . THR A 1 136 ? -15.835 -13.688 11.465 1.00 39.00 136 THR A C 1
ATOM 1059 O O . THR A 1 136 ? -16.704 -13.286 10.686 1.00 39.00 136 THR A O 1
ATOM 1062 N N . PRO A 1 137 ? -16.095 -14.124 12.712 1.00 47.25 137 PRO A N 1
ATOM 1063 C CA . PRO A 1 137 ? -17.433 -14.166 13.306 1.00 47.25 137 PRO A CA 1
ATOM 1064 C C . PRO A 1 137 ? -18.087 -12.788 13.432 1.00 47.25 137 PRO A C 1
ATOM 1066 O O . PRO A 1 137 ? -17.345 -11.778 13.499 1.00 47.25 137 PRO A O 1
#

pLDDT: mean 80.81, std 14.24, range [39.0, 98.0]